Protein AF-X1S0M9-F1 (afdb_monomer)

Structure (mmCIF, N/CA/C/O backbone):
data_AF-X1S0M9-F1
#
_entry.id   AF-X1S0M9-F1
#
loop_
_atom_site.group_PDB
_atom_site.id
_atom_site.type_symbol
_atom_site.label_atom_id
_atom_site.label_alt_id
_atom_site.label_comp_id
_atom_site.label_asym_id
_atom_site.label_entity_id
_atom_site.label_seq_id
_atom_site.pdbx_PDB_ins_code
_atom_site.Cartn_x
_atom_site.Cartn_y
_atom_site.Cartn_z
_atom_site.occupancy
_atom_site.B_iso_or_equiv
_atom_site.auth_seq_id
_atom_site.auth_comp_id
_atom_site.auth_asym_id
_atom_site.auth_atom_id
_atom_site.pdbx_PDB_model_num
ATOM 1 N N . SER A 1 1 ? 17.948 12.585 -26.105 1.00 45.66 1 SER A N 1
ATOM 2 C CA . SER A 1 1 ? 16.554 12.236 -26.436 1.00 45.66 1 SER A CA 1
ATOM 3 C C . SER A 1 1 ? 15.902 11.664 -25.186 1.00 45.66 1 SER A C 1
ATOM 5 O O . SER A 1 1 ? 16.059 10.484 -24.911 1.00 45.66 1 SER A O 1
ATOM 7 N N . LEU A 1 2 ? 15.315 12.519 -24.344 1.00 53.00 2 LEU A N 1
ATOM 8 C CA . LEU A 1 2 ? 14.809 12.156 -23.011 1.00 53.00 2 LEU A CA 1
ATOM 9 C C . LEU A 1 2 ? 13.455 12.848 -22.768 1.00 53.00 2 LEU A C 1
ATOM 11 O O . LEU A 1 2 ? 13.294 13.569 -21.789 1.00 53.00 2 LEU A O 1
ATOM 15 N N . SER A 1 3 ? 12.519 12.744 -23.719 1.00 61.12 3 SER A N 1
ATOM 16 C CA . SER A 1 3 ? 11.396 13.702 -23.774 1.00 61.12 3 SER A CA 1
ATOM 17 C C . SER A 1 3 ? 10.000 13.116 -24.013 1.00 61.12 3 SER A C 1
ATOM 19 O O . SER A 1 3 ? 9.051 13.887 -24.025 1.00 61.12 3 SER A O 1
ATOM 21 N N . SER A 1 4 ? 9.815 11.798 -24.138 1.00 62.03 4 SER A N 1
ATOM 22 C CA . SER A 1 4 ? 8.486 11.219 -24.430 1.00 62.03 4 SER A CA 1
ATOM 23 C C . SER A 1 4 ? 7.892 10.261 -23.376 1.00 62.03 4 SER A C 1
ATOM 25 O O . SER A 1 4 ? 6.682 10.337 -23.177 1.00 62.03 4 SER A O 1
ATOM 27 N N . PRO A 1 5 ? 8.646 9.427 -22.622 1.00 68.62 5 PRO A N 1
ATOM 28 C CA . PRO A 1 5 ? 8.026 8.492 -21.669 1.00 68.62 5 PRO A CA 1
ATOM 29 C C . PRO A 1 5 ? 7.878 9.013 -20.223 1.00 68.62 5 PRO A C 1
ATOM 31 O O . PRO A 1 5 ? 7.267 8.339 -19.401 1.00 68.62 5 PRO A O 1
ATOM 34 N N . LEU A 1 6 ? 8.414 10.191 -19.875 1.00 77.75 6 LEU A N 1
ATOM 35 C CA . LEU A 1 6 ? 8.415 10.682 -18.482 1.00 77.75 6 LEU A CA 1
ATOM 36 C C . LEU A 1 6 ? 7.111 11.385 -18.074 1.00 77.75 6 LEU A C 1
ATOM 38 O O . LEU A 1 6 ? 6.618 11.174 -16.971 1.00 77.75 6 LEU A O 1
ATOM 42 N N . TRP A 1 7 ? 6.516 12.180 -18.964 1.00 82.38 7 TRP A N 1
ATOM 43 C CA . TRP A 1 7 ? 5.245 12.872 -18.716 1.00 82.38 7 TRP A CA 1
ATOM 44 C C . TRP A 1 7 ? 4.074 11.950 -18.324 1.00 82.38 7 TRP A C 1
ATOM 46 O O . TRP A 1 7 ? 3.395 12.258 -17.339 1.00 82.38 7 TRP A O 1
ATOM 56 N N . PRO A 1 8 ? 3.828 10.810 -19.006 1.00 84.75 8 PRO A N 1
ATOM 57 C CA . PRO A 1 8 ? 2.788 9.876 -18.574 1.00 84.75 8 PRO A CA 1
ATOM 58 C C . PRO A 1 8 ? 3.090 9.249 -17.203 1.00 84.75 8 PRO A C 1
ATOM 60 O O . PRO A 1 8 ? 2.179 9.053 -16.406 1.00 84.75 8 PRO A O 1
ATOM 63 N N . ALA A 1 9 ? 4.360 8.995 -16.874 1.00 83.06 9 ALA A N 1
ATOM 64 C CA . ALA A 1 9 ? 4.729 8.477 -15.557 1.00 83.06 9 ALA A CA 1
ATOM 65 C C . ALA A 1 9 ? 4.493 9.511 -14.441 1.00 83.06 9 ALA A C 1
ATOM 67 O O . ALA A 1 9 ? 3.966 9.166 -13.387 1.00 83.06 9 ALA A O 1
ATOM 68 N N . ILE A 1 10 ? 4.831 10.782 -14.681 1.00 87.19 10 ILE A N 1
ATOM 69 C CA . ILE A 1 10 ? 4.623 11.880 -13.723 1.00 87.19 10 ILE A CA 1
ATOM 70 C C . ILE A 1 10 ? 3.130 12.117 -13.482 1.00 87.19 10 ILE A C 1
ATOM 72 O O . ILE A 1 10 ? 2.701 12.251 -12.339 1.00 87.19 10 ILE A O 1
ATOM 76 N N . THR A 1 11 ? 2.331 12.152 -14.549 1.00 88.62 11 THR A N 1
ATOM 77 C CA . THR A 1 11 ? 0.876 12.352 -14.450 1.00 88.62 11 THR A CA 1
ATOM 78 C C . THR A 1 11 ? 0.201 11.188 -13.727 1.00 88.62 11 THR A C 1
ATOM 80 O O . THR A 1 11 ? -0.585 11.422 -12.811 1.00 88.62 11 THR A O 1
ATOM 83 N N . LEU A 1 12 ? 0.569 9.944 -14.050 1.00 88.19 12 LEU A N 1
ATOM 84 C CA . LEU A 1 12 ? 0.103 8.763 -13.325 1.00 88.19 12 LEU A CA 1
ATOM 85 C C . LEU A 1 12 ? 0.490 8.830 -11.842 1.00 88.19 12 LEU A C 1
ATOM 87 O O . LEU A 1 12 ? -0.355 8.611 -10.977 1.00 88.19 12 LEU A O 1
ATOM 91 N N . PHE A 1 13 ? 1.743 9.180 -11.538 1.00 87.50 13 PHE A N 1
ATOM 92 C CA . PHE A 1 13 ? 2.212 9.317 -10.162 1.00 87.50 13 PHE A CA 1
ATOM 93 C C . PHE A 1 13 ? 1.426 10.387 -9.397 1.00 87.50 13 PHE A C 1
ATOM 95 O O . PHE A 1 13 ? 0.995 10.134 -8.276 1.00 87.50 13 PHE A O 1
ATOM 102 N N . ALA A 1 14 ? 1.169 11.545 -10.010 1.00 91.69 14 ALA A N 1
ATOM 103 C CA . ALA A 1 14 ? 0.389 12.618 -9.401 1.00 91.69 14 ALA A CA 1
ATOM 104 C C . ALA A 1 14 ? -1.042 12.169 -9.062 1.00 91.69 14 ALA A C 1
ATOM 106 O O . ALA A 1 14 ? -1.499 12.378 -7.939 1.00 91.69 14 ALA A O 1
ATOM 107 N N . ILE A 1 15 ? -1.727 11.499 -9.995 1.00 92.06 15 ILE A N 1
ATOM 108 C CA . ILE A 1 15 ? -3.089 10.983 -9.783 1.00 92.06 15 ILE A CA 1
ATOM 109 C C . ILE A 1 15 ? -3.108 9.965 -8.636 1.00 92.06 15 ILE A C 1
ATOM 111 O O . ILE A 1 15 ? -3.929 10.072 -7.723 1.00 92.06 15 ILE A O 1
ATOM 115 N N . LEU A 1 16 ? -2.176 9.007 -8.646 1.00 88.88 16 LEU A N 1
ATOM 116 C CA . LEU A 1 16 ? -2.064 7.996 -7.592 1.00 88.88 16 LEU A CA 1
ATOM 117 C C . LEU A 1 16 ? -1.770 8.627 -6.225 1.00 88.88 16 LEU A C 1
ATOM 119 O O . LEU A 1 16 ? -2.309 8.182 -5.211 1.00 88.88 16 LEU A O 1
ATOM 123 N N . TYR A 1 17 ? -0.958 9.682 -6.185 1.00 90.00 17 TYR A N 1
ATOM 124 C CA . TYR A 1 17 ? -0.611 10.369 -4.945 1.00 90.00 17 TYR A CA 1
ATOM 125 C C . TYR A 1 17 ? -1.795 11.147 -4.359 1.00 90.00 17 TYR A C 1
ATOM 127 O O . TYR A 1 17 ? -2.024 11.099 -3.152 1.00 90.00 17 TYR A O 1
ATOM 135 N N . ILE A 1 18 ? -2.589 11.813 -5.205 1.00 93.38 18 ILE A N 1
ATOM 136 C CA . ILE A 1 18 ? -3.824 12.499 -4.788 1.00 93.38 18 ILE A CA 1
ATOM 137 C C . ILE A 1 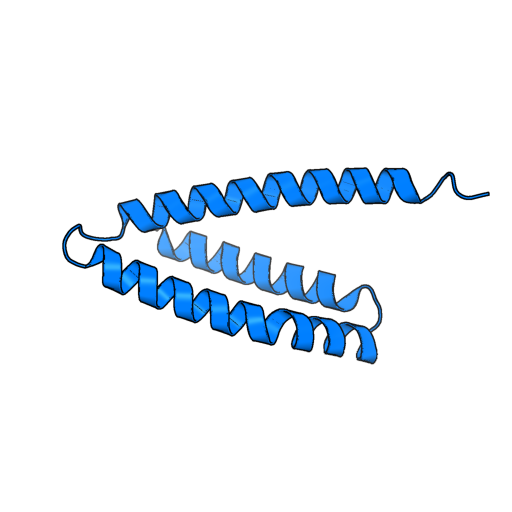18 ? -4.816 11.492 -4.196 1.00 93.38 18 ILE A C 1
ATOM 139 O O . ILE A 1 18 ? -5.401 11.738 -3.138 1.00 93.38 18 ILE A O 1
ATOM 143 N N . PHE A 1 19 ? -4.972 10.336 -4.843 1.00 89.81 19 PHE A N 1
ATOM 144 C CA . PHE A 1 19 ? -5.832 9.270 -4.339 1.00 89.81 19 PHE A CA 1
ATOM 145 C C . PHE A 1 19 ? -5.338 8.737 -2.985 1.00 89.81 19 PHE A C 1
ATOM 147 O O . PHE A 1 19 ? -6.105 8.687 -2.025 1.00 89.81 19 PHE A O 1
ATOM 154 N N . SER A 1 20 ? -4.042 8.430 -2.877 1.00 88.06 20 SER A N 1
ATOM 155 C CA . SER A 1 20 ? -3.414 7.951 -1.638 1.00 88.06 20 SER A CA 1
ATOM 156 C C . SER A 1 20 ? -3.609 8.927 -0.471 1.00 88.06 20 SER A C 1
ATOM 158 O O . SER A 1 20 ? -4.023 8.528 0.619 1.00 88.06 20 SER A O 1
ATOM 160 N N . GLN A 1 21 ? -3.407 10.226 -0.712 1.00 91.25 21 GLN A N 1
ATOM 161 C CA . GLN A 1 21 ? -3.624 11.260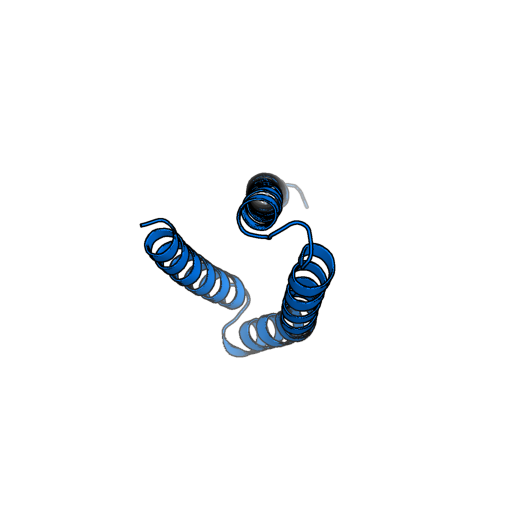 0.302 1.00 91.25 21 GLN A CA 1
ATOM 162 C C . GLN A 1 21 ? -5.085 11.350 0.743 1.00 91.25 21 GLN A C 1
ATOM 164 O O . GLN A 1 21 ? -5.367 11.493 1.933 1.00 91.25 21 GLN A O 1
ATOM 169 N N . SER A 1 22 ? -6.021 11.212 -0.196 1.00 91.38 22 SER A N 1
ATOM 170 C CA . SER A 1 22 ? -7.453 11.207 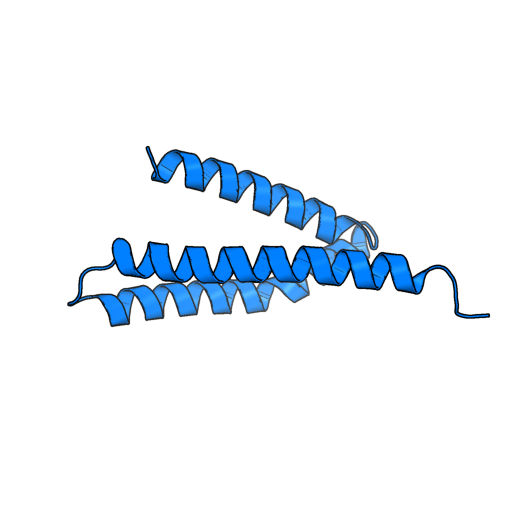0.115 1.00 91.38 22 SER A CA 1
ATOM 171 C C . SER A 1 22 ? -7.815 10.035 1.036 1.00 91.38 22 SER A C 1
ATOM 173 O O . SER A 1 22 ? -8.510 10.223 2.035 1.00 91.38 22 SER A O 1
ATOM 175 N N . CYS A 1 23 ? -7.283 8.838 0.758 1.00 88.94 23 CYS A N 1
ATOM 176 C CA . CYS A 1 23 ? -7.455 7.668 1.620 1.00 88.94 23 CYS A CA 1
ATOM 177 C C . CYS A 1 23 ? -6.851 7.873 3.015 1.00 88.94 23 CYS A C 1
ATOM 179 O O . CYS A 1 23 ? -7.471 7.488 4.003 1.00 88.94 23 CYS A O 1
ATOM 181 N N . HIS A 1 24 ? -5.675 8.497 3.113 1.00 87.88 24 HIS A N 1
ATOM 182 C CA . HIS A 1 24 ? -5.024 8.758 4.396 1.00 87.88 24 HIS A CA 1
ATOM 183 C C . HIS A 1 24 ? -5.856 9.697 5.287 1.00 87.88 24 HIS A C 1
ATOM 185 O O . HIS A 1 24 ? -6.018 9.445 6.482 1.00 87.88 24 HIS A O 1
ATOM 191 N N . ILE A 1 25 ? -6.449 10.743 4.702 1.00 91.88 25 ILE A N 1
ATOM 192 C CA . ILE A 1 25 ? -7.346 11.661 5.421 1.00 91.88 25 ILE A CA 1
ATOM 193 C C . ILE A 1 25 ? -8.613 10.926 5.875 1.00 91.88 25 ILE A C 1
ATOM 195 O O . ILE A 1 25 ? -8.972 10.995 7.050 1.00 91.88 25 ILE A O 1
ATOM 199 N N . ALA A 1 26 ? -9.257 10.178 4.972 1.00 89.56 26 ALA A N 1
ATOM 200 C CA . ALA A 1 26 ? -10.458 9.408 5.293 1.00 89.56 26 ALA A CA 1
ATOM 201 C C . ALA A 1 26 ? -10.209 8.386 6.415 1.00 89.56 26 ALA A C 1
ATOM 203 O O . ALA A 1 26 ? -11.039 8.234 7.310 1.00 89.56 26 ALA A O 1
ATOM 204 N N . TYR A 1 27 ? -9.047 7.729 6.403 1.00 87.50 27 TYR A N 1
ATOM 205 C CA . TYR A 1 27 ? -8.626 6.803 7.448 1.00 87.50 27 TYR A CA 1
ATOM 206 C C . TYR A 1 27 ? -8.486 7.488 8.813 1.00 87.50 27 TYR A C 1
ATOM 208 O O . TYR A 1 27 ? -9.002 6.982 9.809 1.00 87.50 27 TYR A O 1
ATOM 216 N N . GLY A 1 28 ? -7.842 8.659 8.863 1.00 87.38 28 GLY A N 1
ATOM 217 C CA . GLY A 1 28 ? -7.705 9.438 10.096 1.00 87.38 28 GLY A CA 1
ATOM 218 C C . GLY A 1 28 ? -9.054 9.872 10.679 1.00 87.38 28 GLY A C 1
ATOM 219 O O . GLY A 1 28 ? -9.265 9.752 11.887 1.00 87.38 28 GLY A O 1
ATOM 220 N N . SER A 1 29 ? -9.985 10.316 9.828 1.00 89.00 29 SER A N 1
ATOM 221 C CA . SER A 1 29 ? -11.354 10.658 10.239 1.00 89.00 29 SER A CA 1
ATOM 222 C C . SER A 1 29 ? -12.120 9.442 10.760 1.00 89.00 29 SER A C 1
ATOM 224 O O . SER A 1 29 ? -12.658 9.496 11.862 1.00 89.00 29 SER A O 1
ATOM 226 N N . PHE A 1 30 ? -12.101 8.324 10.027 1.00 85.88 30 PHE A N 1
ATOM 227 C CA . PHE A 1 30 ? -12.755 7.083 10.451 1.00 85.88 30 PHE A CA 1
ATOM 228 C C . PH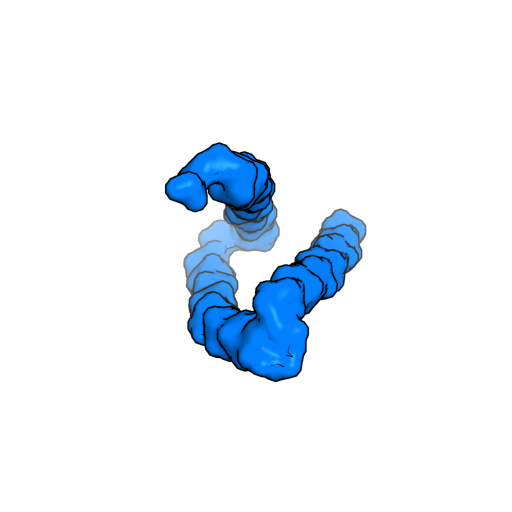E A 1 30 ? -12.215 6.590 11.796 1.00 85.88 30 PHE A C 1
ATOM 230 O O . PHE A 1 30 ? -12.983 6.228 12.685 1.00 85.88 30 PHE A O 1
ATOM 237 N N . LEU A 1 31 ? -10.893 6.634 11.979 1.00 84.94 31 LEU A N 1
ATOM 238 C CA . LEU A 1 31 ? -10.273 6.245 13.235 1.00 84.94 31 LEU A CA 1
ATOM 239 C C . LEU A 1 31 ? -10.712 7.163 14.384 1.00 84.94 31 LEU A C 1
ATOM 241 O O . LEU A 1 31 ? -11.010 6.685 15.476 1.00 84.94 31 LEU A O 1
ATOM 245 N N . ALA A 1 32 ? -10.795 8.475 14.163 1.00 84.06 32 ALA A N 1
ATOM 246 C CA . ALA A 1 32 ? -11.267 9.404 15.184 1.00 84.06 32 ALA A CA 1
ATOM 247 C C . ALA A 1 32 ? -12.720 9.126 15.614 1.00 84.06 32 ALA A C 1
ATOM 249 O O . ALA A 1 32 ? -13.016 9.244 16.809 1.00 84.06 32 ALA A O 1
ATOM 250 N N . ASP A 1 33 ? -13.584 8.724 14.679 1.00 84.00 33 ASP A N 1
ATOM 251 C CA . ASP A 1 33 ? -14.997 8.419 14.932 1.00 84.00 33 ASP A CA 1
ATOM 252 C C . ASP A 1 33 ? -15.186 7.130 15.742 1.00 84.00 33 ASP A C 1
ATOM 254 O O . ASP A 1 33 ? -15.955 7.116 16.703 1.00 84.00 33 ASP A O 1
ATOM 258 N N . ILE A 1 34 ? -14.450 6.060 15.422 1.00 81.75 34 ILE A N 1
ATOM 259 C CA . ILE A 1 34 ? -14.590 4.770 16.124 1.00 81.75 34 ILE A CA 1
ATOM 260 C C . ILE A 1 34 ? -13.906 4.743 17.499 1.00 81.75 34 ILE A C 1
ATOM 262 O O . ILE A 1 34 ? -14.175 3.860 18.314 1.00 81.75 34 ILE A O 1
ATOM 266 N N . THR A 1 35 ? -12.993 5.680 17.777 1.00 82.94 35 THR A N 1
ATOM 267 C CA . THR A 1 35 ? -12.151 5.617 18.979 1.00 82.94 35 THR A CA 1
ATOM 268 C C . THR A 1 35 ? -12.672 6.506 20.110 1.00 82.94 35 THR A C 1
ATOM 270 O O . THR A 1 35 ? -12.729 7.734 19.989 1.00 82.94 35 THR A O 1
ATOM 273 N N . HIS A 1 36 ? -12.964 5.904 21.267 1.00 74.94 36 HIS A N 1
ATOM 274 C CA . HIS A 1 36 ? -13.465 6.606 22.454 1.00 74.94 36 HIS A CA 1
ATOM 275 C C . HIS A 1 36 ? -12.396 7.504 23.105 1.00 74.94 36 HIS A C 1
ATOM 277 O O . HIS A 1 36 ? -11.229 7.125 23.213 1.00 74.94 36 HIS A O 1
ATOM 283 N N . ARG A 1 37 ? -12.787 8.692 23.598 1.00 71.88 37 ARG A N 1
ATOM 284 C CA . ARG A 1 37 ? -11.870 9.758 24.075 1.00 71.88 37 ARG A CA 1
ATOM 285 C C . ARG A 1 37 ? -10.806 9.295 25.079 1.00 71.88 37 ARG A C 1
ATOM 287 O O . ARG A 1 37 ? -9.703 9.826 25.075 1.00 71.88 37 ARG A O 1
ATOM 294 N N . GLN A 1 38 ? -11.141 8.310 25.905 1.00 73.56 38 GLN A N 1
ATOM 295 C CA . GLN A 1 38 ? -10.305 7.804 26.997 1.00 73.56 38 GLN A CA 1
ATOM 296 C C . GLN A 1 38 ? -9.217 6.817 26.541 1.00 73.56 38 GLN A C 1
ATOM 298 O O . GLN A 1 38 ? -8.178 6.726 27.184 1.00 73.56 38 GLN A O 1
ATOM 303 N N . SER A 1 39 ? -9.421 6.110 25.424 1.00 77.94 39 SER A N 1
ATOM 304 C CA . SER A 1 39 ? -8.490 5.103 24.887 1.00 77.94 39 SER A CA 1
ATOM 305 C C . SER A 1 39 ? -7.825 5.521 23.571 1.00 77.94 39 SER A C 1
ATOM 307 O O . SER A 1 39 ? -7.006 4.774 23.035 1.00 77.94 39 SER A O 1
ATOM 309 N N . ARG A 1 40 ? -8.111 6.734 23.070 1.00 78.69 40 ARG A N 1
ATOM 310 C CA . ARG A 1 40 ? -7.570 7.271 21.808 1.00 78.69 40 ARG A CA 1
ATOM 311 C C . ARG A 1 40 ? -6.056 7.136 21.680 1.00 78.69 40 ARG A C 1
ATOM 313 O O . ARG A 1 40 ? -5.592 6.649 20.658 1.00 78.69 40 ARG A O 1
ATOM 320 N N . GLY A 1 41 ? -5.298 7.506 22.712 1.00 83.94 41 GLY A N 1
ATOM 321 C CA . GLY A 1 41 ? -3.833 7.424 22.672 1.00 83.94 41 GLY A CA 1
ATOM 322 C C . GLY A 1 41 ? -3.308 5.996 22.491 1.00 83.94 41 GLY A C 1
ATOM 323 O O . GLY A 1 41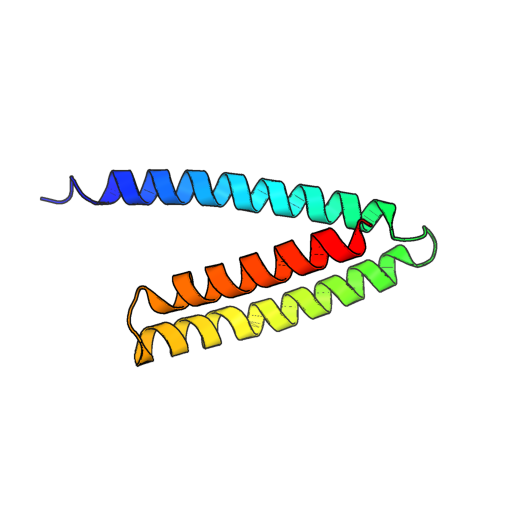 ? -2.411 5.775 21.683 1.00 83.94 41 GLY A O 1
ATOM 324 N N . LEU A 1 42 ? -3.905 5.020 23.184 1.00 87.00 42 LEU A N 1
ATOM 325 C CA . LEU A 1 42 ? -3.515 3.609 23.082 1.00 87.00 42 LEU A CA 1
ATOM 326 C C . LEU A 1 42 ? -3.875 3.014 21.719 1.00 87.00 42 LEU A C 1
ATOM 328 O O . LEU A 1 42 ? -3.044 2.352 21.108 1.00 87.00 42 LEU A O 1
ATOM 332 N N . VAL A 1 43 ? -5.089 3.272 21.226 1.00 86.81 43 VAL A N 1
ATOM 333 C CA . VAL A 1 43 ? -5.551 2.737 19.936 1.00 86.81 43 VAL A CA 1
ATOM 334 C C . VAL A 1 43 ? -4.756 3.340 18.777 1.00 86.81 43 VAL A C 1
ATOM 336 O O . VAL A 1 43 ? -4.277 2.602 17.920 1.00 86.81 43 VAL A O 1
ATOM 339 N N . ILE A 1 44 ? -4.551 4.662 18.775 1.00 87.50 44 ILE A N 1
ATOM 340 C CA . ILE A 1 44 ? -3.747 5.343 17.751 1.00 87.50 44 ILE A CA 1
ATOM 341 C C . ILE A 1 44 ? -2.291 4.865 17.814 1.00 87.50 44 ILE A C 1
ATOM 343 O O . ILE A 1 44 ? -1.699 4.588 16.774 1.00 87.50 44 ILE A O 1
ATOM 347 N N . GLY A 1 45 ? -1.726 4.717 19.018 1.00 90.00 45 GLY A N 1
ATOM 348 C CA . GLY A 1 45 ? -0.372 4.196 19.212 1.00 90.00 45 GLY A CA 1
ATOM 349 C C . GLY A 1 45 ? -0.208 2.775 18.673 1.00 90.00 45 GLY A C 1
ATOM 350 O O . GLY A 1 45 ? 0.710 2.521 17.899 1.00 90.00 45 GLY A O 1
ATOM 351 N N . PHE A 1 46 ? -1.135 1.873 19.007 1.00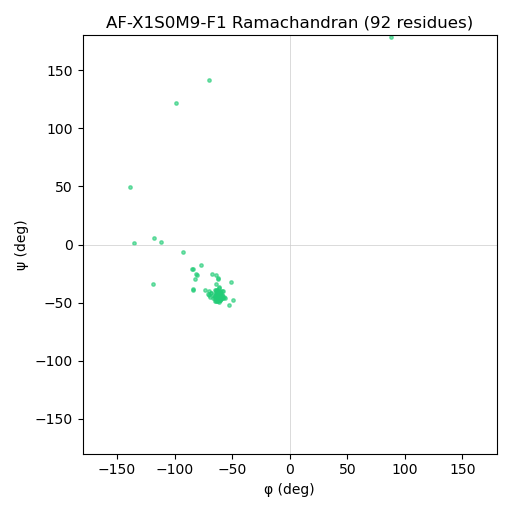 91.19 46 PHE A N 1
ATOM 352 C CA . PHE A 1 46 ? -1.134 0.490 18.528 1.00 91.19 46 PHE A CA 1
ATOM 353 C C . PHE A 1 46 ? -1.236 0.411 17.001 1.00 91.19 46 PHE A C 1
ATOM 355 O O . PHE A 1 46 ? -0.432 -0.258 16.353 1.00 91.19 46 PHE A O 1
ATOM 362 N N . ILE A 1 47 ? -2.173 1.156 16.410 1.00 89.81 47 ILE A N 1
ATOM 363 C CA . ILE A 1 47 ? -2.311 1.254 14.955 1.00 89.81 47 ILE A CA 1
ATOM 364 C C . ILE A 1 47 ? -1.043 1.818 14.308 1.00 89.81 47 ILE A C 1
ATOM 366 O O . ILE A 1 47 ? -0.596 1.305 13.280 1.00 89.81 47 ILE A O 1
ATOM 370 N N . GLY A 1 48 ? -0.435 2.839 14.912 1.00 89.88 48 GLY A N 1
ATOM 371 C CA . GLY A 1 48 ? 0.841 3.391 14.469 1.00 89.88 48 GLY A CA 1
ATOM 372 C C . GLY A 1 48 ? 1.953 2.342 14.480 1.00 89.88 48 GLY A C 1
ATOM 373 O O . GLY A 1 48 ? 2.689 2.225 13.503 1.00 89.88 48 GLY A O 1
ATOM 374 N N . THR A 1 49 ? 2.035 1.517 15.528 1.00 93.88 49 THR A N 1
ATOM 375 C CA . THR A 1 49 ? 2.989 0.400 15.604 1.00 93.88 49 THR A CA 1
ATOM 376 C C . THR A 1 49 ? 2.741 -0.636 14.509 1.00 93.88 49 THR A C 1
ATOM 378 O O . THR A 1 49 ? 3.686 -1.019 13.821 1.00 93.88 49 THR A O 1
ATOM 381 N N . CYS A 1 50 ? 1.490 -1.057 14.293 1.00 90.94 50 CYS A N 1
ATOM 382 C CA . CYS A 1 50 ? 1.144 -1.982 13.211 1.00 90.94 50 CYS A CA 1
ATOM 383 C C . CYS A 1 50 ? 1.539 -1.415 11.841 1.00 90.94 50 CYS A C 1
ATOM 385 O O . CYS A 1 50 ? 2.165 -2.105 11.037 1.00 90.94 50 CYS A O 1
ATOM 387 N N . THR A 1 51 ? 1.227 -0.141 11.602 1.00 88.81 51 THR A N 1
ATOM 388 C CA . THR A 1 51 ? 1.550 0.554 10.350 1.00 88.81 51 THR A CA 1
ATOM 389 C C . THR A 1 51 ? 3.060 0.657 10.150 1.00 88.81 51 THR A C 1
ATOM 391 O O . THR A 1 51 ? 3.548 0.386 9.057 1.00 88.81 51 THR A O 1
ATOM 394 N N . GLY A 1 52 ? 3.818 0.980 11.201 1.00 90.94 52 GLY A N 1
ATOM 395 C CA . GLY A 1 52 ? 5.280 1.029 11.161 1.00 90.94 52 GLY A CA 1
ATOM 396 C C . GLY A 1 52 ? 5.915 -0.336 10.892 1.00 90.94 52 GLY A C 1
ATOM 397 O O . GLY A 1 52 ? 6.829 -0.437 10.076 1.00 90.94 52 GLY A O 1
ATOM 398 N N . LEU A 1 53 ? 5.399 -1.401 11.511 1.00 94.06 53 LEU A N 1
ATOM 399 C CA . LEU A 1 53 ? 5.875 -2.766 11.285 1.00 94.06 53 LEU A CA 1
ATOM 400 C C . LEU A 1 53 ? 5.646 -3.204 9.832 1.00 94.06 53 LEU A C 1
ATOM 402 O O . LEU A 1 53 ? 6.571 -3.671 9.168 1.00 94.06 53 LEU A O 1
ATOM 406 N N . ILE A 1 54 ? 4.433 -2.998 9.314 1.00 89.75 54 ILE A N 1
ATOM 407 C CA . ILE A 1 54 ? 4.100 -3.294 7.914 1.00 89.75 54 ILE A CA 1
ATOM 408 C C . ILE A 1 54 ? 4.944 -2.425 6.973 1.00 89.75 54 ILE A C 1
ATOM 410 O O . ILE A 1 54 ? 5.496 -2.931 5.999 1.00 89.75 54 ILE A O 1
ATOM 414 N N . GLY A 1 55 ? 5.103 -1.138 7.289 1.00 88.62 55 GLY A N 1
ATOM 415 C CA . GLY A 1 55 ? 5.926 -0.198 6.529 1.00 88.62 55 GLY A CA 1
ATOM 416 C C . GLY A 1 55 ? 7.409 -0.574 6.491 1.00 88.62 55 GLY A C 1
ATOM 417 O O . GLY A 1 55 ? 8.075 -0.297 5.499 1.00 88.62 55 GLY A O 1
ATOM 418 N N . SER A 1 56 ? 7.922 -1.256 7.518 1.00 93.19 56 SER A N 1
ATOM 419 C CA . SER A 1 56 ? 9.294 -1.773 7.541 1.00 93.19 56 SER A CA 1
ATOM 420 C C . SER A 1 56 ? 9.471 -2.994 6.630 1.00 93.19 56 SER A C 1
ATOM 422 O O . SER A 1 56 ? 10.478 -3.108 5.931 1.00 93.19 56 SER A O 1
ATOM 424 N N . ILE A 1 57 ? 8.481 -3.891 6.589 1.00 92.00 57 ILE A N 1
ATOM 425 C CA . ILE A 1 57 ? 8.543 -5.130 5.795 1.00 92.00 57 ILE A CA 1
ATOM 426 C C . ILE A 1 57 ? 8.174 -4.878 4.323 1.00 92.00 57 ILE A C 1
ATOM 428 O O . ILE A 1 57 ? 8.684 -5.554 3.426 1.00 92.00 57 ILE A O 1
ATOM 432 N N . GLY A 1 58 ? 7.322 -3.885 4.055 1.00 87.81 58 GLY A N 1
ATOM 433 C CA . GLY A 1 58 ? 6.792 -3.564 2.729 1.00 87.81 58 GLY A CA 1
ATOM 434 C C . GLY A 1 58 ? 7.858 -3.378 1.640 1.00 87.81 58 GLY A C 1
ATOM 435 O O . GLY A 1 58 ? 7.765 -4.049 0.611 1.00 87.81 58 GLY A O 1
ATOM 436 N N . PRO A 1 59 ? 8.894 -2.536 1.836 1.00 89.62 59 PRO A N 1
ATOM 437 C CA . PRO A 1 59 ? 9.958 -2.340 0.851 1.00 89.62 59 PRO A CA 1
ATOM 438 C C . PRO A 1 59 ? 10.743 -3.619 0.555 1.00 89.62 59 PRO A C 1
ATOM 440 O O . PRO A 1 59 ? 11.019 -3.913 -0.608 1.00 89.62 59 PRO A O 1
ATOM 443 N N . SER A 1 60 ? 11.057 -4.407 1.587 1.00 90.81 60 SER A N 1
ATOM 444 C CA . SER A 1 60 ? 11.765 -5.683 1.446 1.00 90.81 60 SER A CA 1
ATOM 445 C C . SER A 1 60 ? 10.944 -6.683 0.631 1.00 90.81 60 SER A C 1
ATOM 447 O O . SER A 1 60 ? 11.462 -7.298 -0.302 1.00 90.81 60 SER A O 1
ATOM 449 N N . LEU A 1 61 ? 9.643 -6.792 0.922 1.00 88.75 61 LEU A N 1
ATOM 450 C CA . LEU A 1 61 ? 8.723 -7.660 0.189 1.00 88.75 61 LEU A CA 1
ATOM 451 C C . LEU A 1 61 ? 8.535 -7.195 -1.264 1.00 88.75 61 LEU A C 1
ATOM 453 O O . LEU A 1 61 ? 8.598 -8.006 -2.187 1.00 88.75 61 LEU A O 1
ATOM 457 N N . GLY A 1 62 ? 8.359 -5.891 -1.489 1.00 87.38 62 GLY A N 1
ATOM 458 C CA . GLY A 1 62 ? 8.224 -5.311 -2.828 1.00 87.38 62 GLY A CA 1
ATOM 459 C C . GLY A 1 62 ? 9.492 -5.472 -3.670 1.00 87.38 62 GLY A C 1
ATOM 460 O O . GLY A 1 62 ? 9.415 -5.795 -4.857 1.00 87.38 62 GLY A O 1
ATOM 461 N N . GLY A 1 63 ? 10.662 -5.316 -3.046 1.00 89.56 63 GLY A N 1
ATOM 462 C CA . GLY A 1 63 ? 11.958 -5.590 -3.657 1.00 89.56 63 GLY A CA 1
ATOM 463 C C . GLY A 1 63 ? 12.097 -7.056 -4.056 1.00 89.56 63 GLY A C 1
ATOM 464 O O . GLY A 1 63 ? 12.417 -7.344 -5.208 1.00 89.56 63 GLY A O 1
ATOM 465 N N . TYR A 1 64 ? 11.782 -7.981 -3.147 1.00 90.88 64 TYR A N 1
ATOM 466 C CA . TYR A 1 64 ? 11.813 -9.419 -3.416 1.00 90.88 64 TYR A CA 1
ATOM 467 C C . TYR A 1 64 ? 10.892 -9.818 -4.583 1.00 90.88 64 TYR A C 1
ATOM 469 O O . TYR A 1 64 ? 11.326 -10.509 -5.507 1.00 90.88 64 TYR A O 1
ATOM 477 N N . LEU A 1 65 ? 9.653 -9.309 -4.610 1.00 89.19 65 LEU A N 1
ATOM 478 C CA . LEU A 1 65 ? 8.714 -9.534 -5.718 1.00 89.19 65 LEU A CA 1
ATOM 479 C C . LEU A 1 65 ? 9.249 -9.003 -7.051 1.00 89.19 65 LEU A C 1
ATOM 481 O O . LEU A 1 65 ? 9.093 -9.659 -8.082 1.00 89.19 65 LEU A O 1
ATOM 485 N N . LYS A 1 66 ? 9.902 -7.836 -7.030 1.00 88.31 66 LYS A N 1
ATOM 486 C CA . LYS A 1 66 ? 10.541 -7.260 -8.216 1.00 88.31 66 LYS A CA 1
ATOM 487 C C . LYS A 1 66 ? 11.682 -8.134 -8.738 1.00 88.31 66 LYS A C 1
ATOM 489 O O . LYS A 1 66 ? 11.823 -8.252 -9.954 1.00 88.31 66 LYS A O 1
ATOM 494 N N . PHE A 1 67 ? 12.492 -8.721 -7.855 1.00 88.25 67 PHE A N 1
ATOM 495 C CA . PHE A 1 67 ? 13.606 -9.584 -8.256 1.00 88.25 67 PHE A CA 1
ATOM 496 C C . PHE A 1 67 ? 13.133 -10.903 -8.876 1.00 88.25 67 PHE A C 1
ATOM 498 O O . PHE A 1 67 ? 13.687 -11.296 -9.898 1.00 88.25 67 PHE A O 1
ATOM 505 N N . GLN A 1 68 ? 12.097 -11.545 -8.324 1.00 89.38 68 GLN A N 1
ATOM 506 C CA . GLN A 1 68 ? 11.644 -12.850 -8.829 1.00 89.38 68 GLN A CA 1
ATOM 507 C C . GLN A 1 68 ? 10.689 -12.793 -10.015 1.00 89.38 68 GLN A C 1
ATOM 509 O O . GLN A 1 68 ? 10.777 -13.631 -10.908 1.00 89.38 68 GLN A O 1
ATOM 514 N N . PHE A 1 69 ? 9.766 -11.835 -10.032 1.00 84.94 69 PHE A N 1
ATOM 515 C CA . PHE A 1 69 ? 8.672 -11.812 -11.006 1.00 84.94 69 PHE A CA 1
ATOM 516 C C . PHE A 1 69 ? 8.712 -10.570 -11.906 1.00 84.94 69 PHE A C 1
ATOM 518 O O . PHE A 1 69 ? 7.791 -10.330 -12.684 1.00 84.94 69 PHE A O 1
ATOM 525 N N . GLY A 1 70 ? 9.756 -9.748 -11.793 1.00 86.56 70 GLY A N 1
ATOM 526 C CA . GLY A 1 70 ? 9.968 -8.568 -12.621 1.00 86.56 70 GLY A CA 1
ATOM 527 C C . GLY A 1 70 ? 9.316 -7.277 -12.100 1.00 86.56 70 GLY A C 1
ATOM 528 O O . GLY A 1 70 ? 8.637 -7.262 -11.072 1.00 86.56 70 GLY A O 1
ATOM 529 N N . PRO A 1 71 ? 9.514 -6.151 -12.813 1.00 82.56 71 PRO A N 1
ATOM 530 C CA . PRO A 1 71 ? 9.206 -4.806 -12.312 1.00 82.56 71 PRO A CA 1
ATOM 531 C C . PRO A 1 71 ? 7.725 -4.531 -12.028 1.00 82.56 71 PRO A C 1
ATOM 533 O O . PRO A 1 71 ? 7.420 -3.672 -11.206 1.00 82.56 71 PRO A O 1
ATOM 536 N N . LEU A 1 72 ? 6.812 -5.235 -12.703 1.00 85.50 72 LEU A N 1
ATOM 537 C CA . LEU A 1 72 ? 5.362 -5.019 -12.599 1.00 85.50 72 LEU A CA 1
ATOM 538 C C . LEU A 1 72 ? 4.723 -5.764 -11.417 1.00 85.50 72 LEU A C 1
ATOM 540 O O . LEU A 1 72 ? 3.649 -5.396 -10.949 1.00 85.50 72 LEU A O 1
ATOM 544 N N . SER A 1 73 ? 5.383 -6.798 -10.912 1.00 85.81 73 SER A N 1
ATOM 545 C CA . SER A 1 73 ? 4.858 -7.694 -9.880 1.00 85.81 73 SER A CA 1
ATOM 546 C C . SER A 1 73 ? 4.514 -7.042 -8.536 1.00 85.81 73 SER A C 1
ATOM 548 O O . SER A 1 73 ? 3.448 -7.362 -8.005 1.00 85.81 73 SER A O 1
ATOM 550 N N . PRO A 1 74 ? 5.297 -6.093 -7.980 1.00 87.19 74 PRO A N 1
ATOM 551 C CA . PRO A 1 74 ? 4.877 -5.390 -6.765 1.00 87.19 74 PRO A CA 1
ATOM 552 C C . PRO A 1 74 ? 3.591 -4.569 -6.961 1.00 87.19 74 PRO A C 1
ATOM 554 O O . PRO A 1 74 ? 2.808 -4.442 -6.022 1.00 87.19 74 PRO A O 1
ATOM 557 N N . PHE A 1 75 ? 3.326 -4.061 -8.171 1.00 87.12 75 PHE A N 1
ATOM 558 C CA . PHE A 1 75 ? 2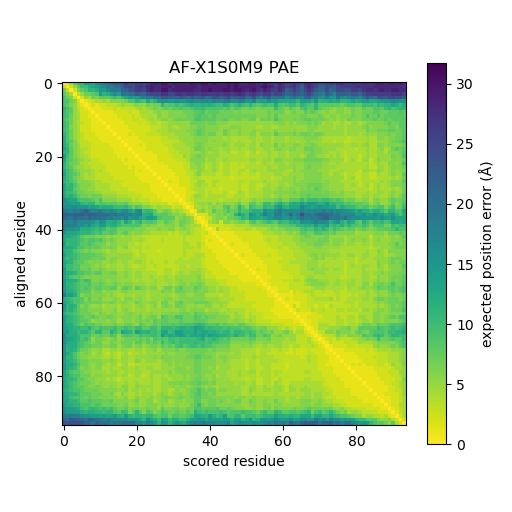.097 -3.316 -8.459 1.00 87.12 75 PHE A CA 1
ATOM 559 C C . PHE A 1 75 ? 0.872 -4.233 -8.479 1.00 87.12 75 PHE A C 1
ATOM 561 O O . PHE A 1 75 ? -0.149 -3.896 -7.884 1.00 87.12 75 PHE A O 1
ATOM 568 N N . TRP A 1 76 ? 0.982 -5.417 -9.093 1.00 87.81 76 TRP A N 1
ATOM 569 C CA . TRP A 1 76 ? -0.087 -6.423 -9.076 1.00 87.81 76 TRP A CA 1
ATOM 570 C C . TRP A 1 76 ? -0.378 -6.936 -7.666 1.00 87.81 76 TRP A C 1
ATOM 572 O O . TRP A 1 76 ? -1.540 -7.047 -7.281 1.00 87.81 76 TRP A O 1
ATOM 582 N N . ALA A 1 77 ? 0.661 -7.187 -6.867 1.00 87.94 77 ALA A N 1
ATOM 583 C CA . ALA A 1 77 ? 0.484 -7.554 -5.466 1.00 87.94 77 ALA A CA 1
ATOM 584 C C . ALA A 1 77 ? -0.220 -6.437 -4.680 1.00 87.94 77 ALA A C 1
ATOM 586 O O . ALA A 1 77 ? -1.181 -6.707 -3.962 1.00 87.94 77 ALA A O 1
ATOM 587 N N . GLY A 1 78 ? 0.197 -5.180 -4.867 1.00 87.56 78 GLY A N 1
ATOM 588 C CA . GLY A 1 78 ? -0.465 -4.019 -4.269 1.00 87.56 78 GLY A CA 1
ATOM 589 C C . GLY A 1 78 ? -1.941 -3.905 -4.663 1.00 87.56 78 GLY A C 1
ATOM 590 O O . GLY A 1 78 ? -2.781 -3.637 -3.806 1.00 87.56 78 GLY A O 1
ATOM 591 N N . LEU A 1 79 ? -2.274 -4.183 -5.927 1.00 89.19 79 LEU A N 1
ATOM 592 C CA . LEU A 1 79 ? -3.655 -4.205 -6.408 1.00 89.19 79 LEU A CA 1
ATOM 593 C C . LEU A 1 79 ? -4.486 -5.280 -5.696 1.00 89.19 79 LEU A C 1
ATOM 595 O O . LEU A 1 79 ? -5.574 -4.974 -5.219 1.00 89.19 79 LEU A O 1
ATOM 599 N N . ILE A 1 80 ? -3.961 -6.501 -5.551 1.00 91.75 80 ILE A N 1
ATOM 600 C CA . ILE A 1 80 ? -4.636 -7.587 -4.822 1.00 91.75 80 ILE A CA 1
ATOM 601 C C . ILE A 1 80 ? -4.866 -7.194 -3.356 1.00 91.75 80 ILE A C 1
ATOM 603 O O . ILE A 1 80 ? -5.986 -7.311 -2.859 1.00 91.75 80 ILE A O 1
ATOM 607 N N . PHE A 1 81 ? -3.843 -6.669 -2.674 1.00 89.06 81 PHE A N 1
ATOM 608 C CA . PHE A 1 81 ? -3.969 -6.206 -1.287 1.00 89.06 81 PHE A CA 1
ATOM 609 C C . PHE A 1 81 ? -4.998 -5.079 -1.138 1.00 89.06 81 PHE A C 1
ATOM 611 O O . PHE A 1 81 ? -5.794 -5.090 -0.196 1.00 89.06 81 PHE A O 1
ATOM 618 N N . SER A 1 82 ? -5.020 -4.129 -2.074 1.00 86.62 82 SER A N 1
ATOM 619 C CA . SER A 1 82 ? -5.991 -3.033 -2.087 1.00 86.62 82 SER A CA 1
ATOM 620 C C . SER A 1 82 ? -7.422 -3.546 -2.268 1.00 86.62 82 SER A C 1
ATOM 622 O O . SER A 1 82 ? -8.319 -3.123 -1.541 1.00 86.62 82 SER A O 1
ATOM 624 N N . LEU A 1 83 ? -7.627 -4.517 -3.162 1.00 91.06 83 LEU A N 1
ATOM 625 C CA . LEU A 1 83 ? -8.931 -5.133 -3.415 1.00 91.06 83 LEU A CA 1
ATOM 626 C C . LEU A 1 83 ? -9.447 -5.894 -2.189 1.00 91.06 83 LEU A C 1
ATOM 628 O O . LEU A 1 83 ? -10.586 -5.690 -1.773 1.00 91.06 83 LEU A O 1
ATOM 632 N N . ILE A 1 84 ? -8.592 -6.708 -1.561 1.00 91.44 84 ILE A N 1
ATOM 633 C CA . ILE A 1 84 ? -8.924 -7.433 -0.325 1.00 91.44 84 ILE A CA 1
ATOM 634 C C . ILE A 1 84 ? -9.310 -6.448 0.784 1.00 91.44 84 ILE A C 1
ATOM 636 O O . ILE A 1 84 ? -10.330 -6.627 1.449 1.00 91.44 84 ILE A O 1
ATOM 640 N N . THR A 1 85 ? -8.527 -5.379 0.953 1.00 87.56 85 THR A N 1
ATOM 641 C CA . THR A 1 85 ? -8.791 -4.347 1.966 1.00 87.56 85 THR A CA 1
ATOM 642 C C . THR A 1 85 ? -10.110 -3.628 1.698 1.00 87.56 85 THR A C 1
ATOM 644 O O . THR A 1 85 ? -10.885 -3.408 2.623 1.00 87.56 85 THR A O 1
ATOM 647 N N . SER A 1 86 ? -10.401 -3.299 0.438 1.00 87.56 86 SER A N 1
ATOM 648 C CA . SER A 1 86 ? -11.659 -2.659 0.050 1.00 87.56 86 SER A CA 1
ATOM 649 C C . SER A 1 86 ? -12.871 -3.541 0.371 1.00 87.56 86 SER A C 1
ATOM 651 O O . SER A 1 86 ? -13.838 -3.053 0.952 1.00 87.56 86 SER A O 1
ATOM 653 N N . ILE A 1 87 ? -12.797 -4.846 0.083 1.00 89.75 87 ILE A N 1
ATOM 654 C CA . ILE A 1 87 ? -13.865 -5.807 0.400 1.00 89.75 87 ILE A CA 1
ATOM 655 C C . ILE A 1 87 ? -14.080 -5.915 1.915 1.00 89.75 87 ILE A C 1
ATOM 657 O O . ILE A 1 87 ? -15.220 -5.875 2.382 1.00 89.75 87 ILE A O 1
ATOM 661 N N . LEU A 1 88 ? -12.997 -6.019 2.691 1.00 87.81 88 LEU A N 1
ATOM 662 C CA . LEU A 1 88 ? -13.062 -6.052 4.156 1.00 87.81 88 LEU A CA 1
ATOM 663 C C . LEU A 1 88 ? -13.683 -4.774 4.727 1.00 87.81 88 LEU A C 1
ATOM 665 O O . LEU A 1 88 ? -14.513 -4.845 5.628 1.00 87.81 88 LEU A O 1
ATOM 669 N N . LEU A 1 89 ? -13.322 -3.611 4.181 1.00 84.38 89 LEU A N 1
ATOM 670 C CA . LEU A 1 89 ? -13.842 -2.326 4.639 1.00 84.38 89 LEU A CA 1
ATOM 671 C C . LEU A 1 89 ? -15.353 -2.199 4.399 1.00 84.38 89 LEU A C 1
ATOM 673 O O . LEU A 1 89 ? -16.062 -1.687 5.261 1.00 84.38 89 LEU A O 1
ATOM 677 N N . ILE A 1 90 ? -15.854 -2.698 3.263 1.00 85.75 90 ILE A N 1
ATOM 678 C CA . ILE A 1 90 ? -17.297 -2.734 2.978 1.00 85.75 90 ILE A CA 1
ATOM 679 C C . ILE A 1 90 ? -18.024 -3.573 4.035 1.00 85.75 90 ILE A C 1
ATOM 681 O O . ILE A 1 90 ? -19.050 -3.142 4.546 1.00 85.75 90 ILE A O 1
ATOM 685 N N . LYS A 1 91 ? -17.463 -4.726 4.419 1.00 82.56 91 LYS A N 1
ATOM 686 C CA . LYS A 1 91 ? -18.048 -5.613 5.438 1.00 82.56 91 LYS A CA 1
ATOM 687 C C . LYS A 1 91 ? -18.052 -5.043 6.855 1.00 82.56 91 LYS A C 1
ATOM 689 O O . LYS A 1 91 ? -18.864 -5.479 7.652 1.00 82.56 91 LYS A O 1
ATOM 694 N N . ILE A 1 92 ? -17.141 -4.126 7.172 1.00 74.94 92 ILE A N 1
ATOM 695 C CA . ILE A 1 92 ? -17.068 -3.468 8.489 1.00 74.94 92 ILE A CA 1
ATOM 696 C C . ILE A 1 92 ? -18.065 -2.306 8.595 1.00 74.94 92 ILE A C 1
ATOM 698 O O . ILE A 1 92 ? -18.432 -1.910 9.697 1.00 74.94 92 ILE A O 1
ATOM 702 N N . LYS A 1 93 ? -18.451 -1.717 7.458 1.00 59.34 93 LYS A N 1
ATOM 703 C CA . LYS A 1 93 ? -19.376 -0.580 7.416 1.00 59.34 93 LYS A CA 1
ATOM 704 C C . LYS A 1 93 ? -20.854 -1.001 7.453 1.00 59.34 93 LYS A C 1
ATOM 706 O O . LYS A 1 93 ? -21.680 -0.156 7.791 1.00 59.34 93 LYS A O 1
ATOM 711 N N . GLU A 1 94 ? -21.171 -2.245 7.086 1.00 51.66 94 GLU A N 1
ATOM 712 C CA . GLU A 1 94 ? -22.494 -2.857 7.328 1.00 51.66 94 GLU A CA 1
ATOM 713 C C . GLU A 1 94 ? -22.654 -3.288 8.788 1.00 51.66 94 GLU A C 1
ATOM 715 O O . GLU A 1 94 ? -23.761 -3.074 9.329 1.00 51.66 94 GLU A O 1
#

Foldseek 3Di:
DPPPPVVVVVVVVVVVVVVVVVVVVVVVVVLVVVDDPVCSVVVVVVVVVVVVVCVVCLVVVLVVQCVPVNDC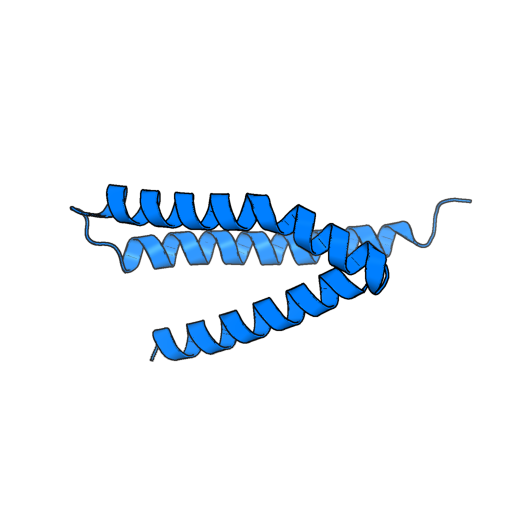RSVVVVVVVVVVVVVVVVVVVD

Organism: NCBI:txid412755

Mean predicted aligned error: 6.75 Å

pLDDT: mean 85.01, std 9.12, range [45.66, 94.06]

Solvent-accessible surface area (backbone atoms only — not comparable to full-atom values): 5391 Å² total; per-residue (Å²): 142,88,84,74,76,58,65,64,52,52,53,52,50,52,54,53,48,55,51,51,52,52,51,54,54,53,49,54,54,53,51,58,71,77,42,55,87,90,50,38,70,60,55,54,48,52,51,50,51,53,51,51,54,50,61,64,48,44,60,58,53,37,50,51,35,27,73,77,66,34,86,63,38,37,58,55,52,50,50,52,54,50,51,54,51,52,55,53,52,55,64,71,75,109

Secondary structure (DSSP, 8-state):
---SSHHHHHHHHHHHHHHHHHHHHHHHHHHHHHS-TTTHHHHHHHHHHHHHHHHHHHHHHHHHHHH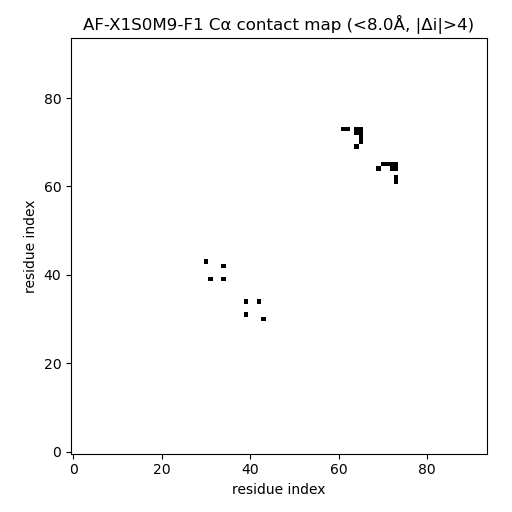HH-TTHHHHHHHHHHHHHHHHHHHHH-

Radius of gyration: 17.21 Å; Cα contacts (8 Å, |Δi|>4): 13; chains: 1; bounding box: 39×27×53 Å

Sequence (94 aa):
SLSSPLWPAITLFAILYIFSQSCHIAYGSFLADITHRQSRGLVIGFIGTCTGLIGSIGPSLGGYLKFQFGPLSPFWAGLIFSLITSILLIKIKE

InterPro domains:
  IPR011701 Major facilitator superfamily [PF07690] (4-90)
  IPR036259 MFS transporter superfamily [G3DSA:1.20.1250.20] (1-94)
  IPR036259 MFS transporter superfamily [SSF103473] (4-92)